Protein AF-A0A8T3U727-F1 (afdb_monomer_lite)

Radius of gyration: 11.15 Å; chains: 1; bounding box: 23×25×29 Å

pLDDT: mean 92.16, std 12.43, range [47.88, 98.44]

Foldseek 3Di:
DPPPPVVVVVVCQQPDPQFDWDDDPQWTWTDDQQWTFTAGPPPRDGPDIDGNDD

Structure (mmCIF, N/CA/C/O backbone):
data_AF-A0A8T3U727-F1
#
_entry.id   AF-A0A8T3U727-F1
#
loop_
_atom_site.group_PDB
_atom_site.id
_atom_site.type_symbol
_atom_site.label_atom_id
_atom_site.label_alt_id
_atom_site.label_comp_id
_atom_site.label_asym_id
_atom_site.label_entity_id
_atom_site.label_seq_id
_atom_site.pdbx_PDB_ins_code
_atom_site.Cartn_x
_atom_site.Cartn_y
_atom_site.Cartn_z
_atom_site.occupancy
_atom_site.B_iso_or_equiv
_atom_site.auth_seq_id
_atom_site.auth_comp_id
_atom_site.auth_asym_id
_atom_site.auth_atom_id
_atom_site.pdbx_PDB_model_num
ATOM 1 N N . MET A 1 1 ? -10.105 -15.564 -17.489 1.00 49.62 1 MET A N 1
ATOM 2 C CA . MET A 1 1 ? -9.786 -14.451 -16.577 1.00 49.62 1 MET A CA 1
ATOM 3 C C . MET A 1 1 ? -8.810 -13.580 -17.323 1.00 49.62 1 MET A C 1
ATOM 5 O O . MET A 1 1 ? -7.646 -13.941 -17.435 1.00 49.62 1 MET A O 1
ATOM 9 N N . GLU A 1 2 ? -9.329 -12.551 -17.982 1.00 52.72 2 GLU A N 1
ATOM 10 C CA . GLU A 1 2 ? -8.482 -11.534 -18.599 1.00 52.72 2 GLU A CA 1
ATOM 11 C C . GLU A 1 2 ? -7.703 -10.824 -17.496 1.00 52.72 2 GLU A C 1
ATOM 13 O O . GLU A 1 2 ? -8.179 -10.735 -16.366 1.00 52.72 2 GLU A O 1
ATOM 18 N N . ASN A 1 3 ? -6.485 -10.411 -17.832 1.00 61.28 3 ASN A N 1
ATOM 19 C CA . ASN A 1 3 ? -5.509 -9.788 -16.951 1.00 61.28 3 ASN A CA 1
ATOM 20 C C . ASN A 1 3 ? -6.130 -8.601 -16.204 1.00 61.28 3 ASN A C 1
ATOM 22 O O . ASN A 1 3 ? -6.096 -7.477 -16.702 1.00 61.28 3 ASN A O 1
ATOM 26 N N . GLU A 1 4 ? -6.709 -8.839 -15.026 1.00 69.69 4 GLU A N 1
ATOM 27 C CA . GLU A 1 4 ? -7.066 -7.751 -14.129 1.00 69.69 4 GLU A CA 1
ATOM 28 C C . GLU A 1 4 ? -5.778 -6.980 -13.869 1.00 69.69 4 GLU A C 1
ATOM 30 O O . GLU A 1 4 ? -4.801 -7.532 -13.354 1.00 69.69 4 GLU A O 1
ATOM 35 N N . ASP A 1 5 ? -5.744 -5.726 -14.320 1.00 89.12 5 ASP A N 1
ATOM 36 C CA . ASP A 1 5 ? -4.616 -4.846 -14.072 1.00 89.12 5 ASP A CA 1
ATOM 37 C C . ASP A 1 5 ? -4.494 -4.701 -12.553 1.00 89.12 5 ASP A C 1
ATOM 39 O O . ASP A 1 5 ? -5.278 -4.012 -11.896 1.00 89.12 5 ASP A O 1
ATOM 43 N N . ILE A 1 6 ? -3.518 -5.413 -11.990 1.00 88.62 6 ILE A N 1
ATOM 44 C CA . ILE A 1 6 ? -3.280 -5.479 -10.551 1.00 88.62 6 ILE A CA 1
ATOM 45 C C . ILE A 1 6 ? -3.035 -4.088 -9.958 1.00 88.62 6 ILE A C 1
ATOM 47 O O . ILE A 1 6 ? -3.354 -3.844 -8.793 1.00 88.62 6 ILE A O 1
ATOM 51 N N . VAL A 1 7 ? -2.499 -3.159 -10.755 1.00 91.88 7 VAL A N 1
ATOM 52 C CA . VAL A 1 7 ? -2.263 -1.781 -10.335 1.00 91.88 7 VAL A CA 1
ATOM 53 C C . VAL A 1 7 ? -3.588 -1.037 -10.288 1.00 91.88 7 VAL A C 1
ATOM 55 O O . VAL A 1 7 ? -3.845 -0.313 -9.327 1.00 91.88 7 VAL A O 1
ATOM 58 N N . GLU A 1 8 ? -4.454 -1.244 -11.277 1.00 95.00 8 GLU A N 1
ATOM 59 C CA . GLU A 1 8 ? -5.797 -0.666 -11.288 1.00 95.00 8 GLU A CA 1
ATOM 60 C C . GLU A 1 8 ? -6.659 -1.192 -10.133 1.00 95.00 8 GLU A C 1
ATOM 62 O O . GLU A 1 8 ? -7.362 -0.419 -9.481 1.00 95.00 8 GLU A O 1
ATOM 67 N N . PHE A 1 9 ? -6.543 -2.480 -9.798 1.00 93.88 9 PHE A N 1
ATOM 68 C CA . PHE A 1 9 ? -7.150 -3.041 -8.591 1.00 93.88 9 PHE A CA 1
ATOM 69 C C . PHE A 1 9 ? -6.656 -2.324 -7.327 1.00 93.88 9 PHE A C 1
ATOM 71 O O . PHE A 1 9 ? -7.464 -1.847 -6.529 1.00 93.88 9 PHE A O 1
ATOM 78 N N . CYS A 1 10 ? -5.337 -2.165 -7.168 1.00 95.75 10 CYS A N 1
ATOM 79 C CA . CYS A 1 10 ? -4.770 -1.460 -6.019 1.00 95.75 10 CYS A CA 1
ATOM 80 C C . CYS A 1 10 ? -5.263 -0.007 -5.929 1.00 95.75 10 CYS A C 1
ATOM 82 O O . CYS A 1 10 ? -5.640 0.448 -4.850 1.00 95.75 10 CYS A O 1
ATOM 84 N N . LYS A 1 11 ? -5.310 0.719 -7.054 1.00 95.75 11 LYS A N 1
ATOM 85 C CA . LYS A 1 11 ? -5.801 2.106 -7.104 1.00 95.75 11 LYS A CA 1
ATOM 86 C C . LYS A 1 11 ? -7.252 2.225 -6.660 1.00 95.75 11 LYS A C 1
ATOM 88 O O . LYS A 1 11 ? -7.568 3.168 -5.938 1.00 95.75 11 LYS A O 1
ATOM 93 N N . LYS A 1 12 ? -8.118 1.286 -7.058 1.00 96.31 12 LYS A N 1
ATOM 94 C CA . LYS A 1 12 ? -9.526 1.262 -6.630 1.00 96.31 12 LYS A CA 1
ATOM 95 C C . LYS A 1 12 ? -9.644 1.133 -5.117 1.00 96.31 12 LYS A C 1
ATOM 97 O O . LYS A 1 12 ? -10.401 1.885 -4.519 1.00 96.31 12 LYS A O 1
ATOM 102 N N . ILE A 1 13 ? -8.851 0.251 -4.507 1.00 96.00 13 ILE A N 1
ATOM 103 C CA . ILE A 1 13 ? -8.811 0.091 -3.049 1.00 96.00 13 ILE A CA 1
ATOM 104 C C . ILE A 1 13 ? -8.320 1.375 -2.369 1.00 96.00 13 ILE A C 1
ATOM 106 O O . ILE A 1 13 ? -8.997 1.884 -1.486 1.00 96.00 13 ILE A O 1
ATOM 110 N N . ILE A 1 14 ? -7.185 1.933 -2.807 1.00 97.06 14 ILE A N 1
ATOM 111 C CA . ILE A 1 14 ? -6.584 3.141 -2.204 1.00 97.06 14 ILE A CA 1
ATOM 112 C C . ILE A 1 14 ? -7.504 4.366 -2.339 1.00 97.06 14 ILE A C 1
ATOM 114 O O . ILE A 1 14 ? -7.501 5.238 -1.474 1.00 97.06 14 ILE A O 1
ATOM 118 N N . SER A 1 15 ? -8.275 4.441 -3.428 1.00 97.38 15 SER A N 1
ATOM 119 C CA . SER A 1 15 ? -9.177 5.564 -3.719 1.00 97.38 15 SER A CA 1
ATOM 120 C C . SER A 1 15 ? -10.573 5.395 -3.114 1.00 97.38 15 SER A C 1
ATOM 122 O O . SER A 1 15 ? -11.393 6.308 -3.226 1.00 97.38 15 SER A O 1
ATOM 124 N N . ASP A 1 16 ? -10.880 4.244 -2.507 1.00 98.00 16 ASP A N 1
ATOM 125 C CA . ASP A 1 16 ? -12.169 4.027 -1.857 1.00 98.00 16 ASP A CA 1
ATOM 126 C C . ASP A 1 16 ? -12.287 4.929 -0.623 1.00 98.00 16 ASP A C 1
ATOM 128 O O . ASP A 1 16 ? -11.392 4.999 0.217 1.00 98.00 16 ASP A O 1
ATOM 132 N N . LYS A 1 17 ? -13.425 5.607 -0.481 1.00 97.31 17 LYS A N 1
ATOM 133 C CA . LYS A 1 17 ? -13.701 6.508 0.649 1.00 97.31 17 LYS A CA 1
ATOM 134 C C . LYS A 1 17 ? -13.681 5.814 2.017 1.00 97.31 17 LYS A C 1
ATOM 136 O O . LYS A 1 17 ? -13.535 6.487 3.031 1.00 97.31 17 LYS A O 1
ATOM 141 N N . ASN A 1 18 ? -13.890 4.499 2.046 1.00 97.69 18 ASN A N 1
ATOM 142 C CA . ASN A 1 18 ? -13.866 3.685 3.256 1.00 97.69 18 ASN A CA 1
ATOM 143 C C . ASN A 1 18 ? -12.483 3.068 3.502 1.00 97.69 18 ASN A C 1
ATOM 145 O O . ASN A 1 18 ? -12.305 2.375 4.50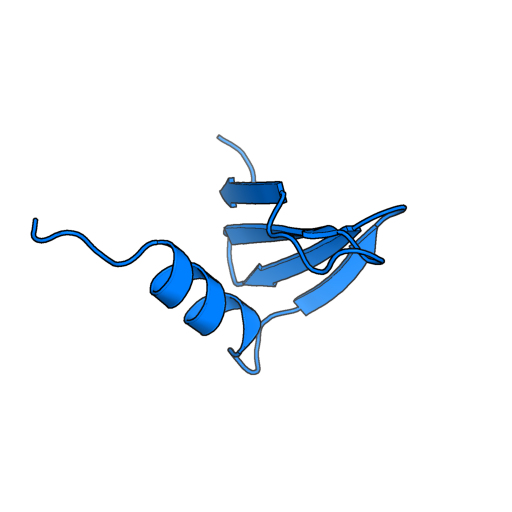2 1.00 97.69 18 ASN A O 1
ATOM 149 N N . CYS A 1 19 ? -11.517 3.284 2.602 1.00 97.81 19 CYS A N 1
ATOM 150 C CA . CYS A 1 19 ? -10.154 2.823 2.798 1.00 97.81 19 CYS A CA 1
ATOM 151 C C . CYS A 1 19 ? -9.544 3.558 3.992 1.00 97.81 19 CYS A C 1
ATOM 153 O O . CYS A 1 19 ? -9.363 4.777 3.978 1.00 97.81 19 CYS A O 1
ATOM 155 N N . ASN A 1 20 ? -9.190 2.807 5.028 1.00 98.00 20 ASN A N 1
ATOM 156 C CA . ASN A 1 20 ? -8.459 3.331 6.164 1.00 98.00 20 ASN A CA 1
ATOM 157 C C . ASN A 1 20 ? -6.989 3.494 5.770 1.00 98.00 20 ASN A C 1
ATOM 159 O O . ASN A 1 20 ? -6.308 2.514 5.466 1.00 98.00 20 ASN A O 1
ATOM 163 N N . ILE A 1 21 ? -6.499 4.733 5.758 1.00 97.75 21 ILE A N 1
ATOM 164 C CA . ILE A 1 21 ? -5.114 5.045 5.401 1.00 97.75 21 ILE A CA 1
ATOM 165 C C . ILE A 1 21 ? -4.383 5.512 6.651 1.00 97.75 21 ILE A C 1
ATOM 167 O O . ILE A 1 21 ? -4.690 6.558 7.220 1.00 97.75 21 ILE A O 1
ATOM 171 N N . TYR A 1 22 ? -3.379 4.745 7.062 1.00 98.06 22 TYR A N 1
ATOM 172 C CA . TYR A 1 22 ? -2.557 5.049 8.226 1.00 98.06 22 TYR A CA 1
ATOM 173 C C . TYR A 1 22 ? -1.083 4.791 7.933 1.00 98.06 22 TYR A C 1
ATOM 175 O O . TYR A 1 22 ? -0.722 4.059 7.013 1.00 98.06 22 TYR A O 1
ATOM 183 N N . ARG A 1 23 ? -0.198 5.418 8.707 1.00 97.44 23 ARG A N 1
ATOM 184 C CA . ARG A 1 23 ? 1.243 5.211 8.565 1.00 97.44 23 ARG A CA 1
ATOM 185 C C . ARG A 1 23 ? 1.723 4.135 9.530 1.00 97.44 23 ARG A C 1
ATOM 187 O O . ARG A 1 23 ? 1.526 4.252 10.734 1.00 97.44 23 ARG A O 1
ATOM 194 N N . GLU A 1 24 ? 2.448 3.155 9.006 1.00 96.62 24 GLU A N 1
ATOM 195 C CA . GLU A 1 24 ? 3.155 2.132 9.772 1.00 96.62 24 GLU A CA 1
ATOM 196 C C . GLU A 1 24 ? 4.645 2.165 9.396 1.00 96.62 24 GLU A C 1
ATOM 198 O O . GLU A 1 24 ? 5.088 1.649 8.363 1.00 96.62 24 GLU A O 1
ATOM 203 N N . GLY A 1 25 ? 5.443 2.842 10.225 1.00 96.56 25 GLY A N 1
ATOM 204 C CA . GLY A 1 25 ? 6.879 3.005 10.005 1.00 96.56 25 GLY A CA 1
ATOM 205 C C . GLY A 1 25 ? 7.206 3.671 8.661 1.00 96.56 25 GLY A C 1
ATOM 206 O O . GLY A 1 25 ? 6.958 4.866 8.460 1.00 96.56 25 GLY A O 1
ATOM 207 N N . LYS A 1 26 ? 7.803 2.892 7.747 1.00 97.25 26 LYS A N 1
ATOM 208 C CA . LYS A 1 26 ? 8.224 3.337 6.406 1.00 97.25 26 LYS A CA 1
ATOM 209 C C . LYS A 1 26 ? 7.147 3.192 5.324 1.00 97.25 26 LYS A C 1
ATOM 211 O O . LYS A 1 26 ? 7.441 3.486 4.166 1.00 97.25 26 LYS A O 1
ATOM 216 N N . ASN A 1 27 ? 5.938 2.749 5.681 1.00 98.06 27 ASN A N 1
ATOM 217 C CA . ASN A 1 27 ? 4.852 2.526 4.732 1.00 98.06 27 ASN A CA 1
ATOM 218 C C . ASN A 1 27 ? 3.572 3.278 5.120 1.00 98.06 27 ASN A C 1
ATOM 220 O O . ASN A 1 27 ? 3.240 3.398 6.297 1.00 98.06 27 ASN A O 1
ATOM 224 N N . TRP A 1 28 ? 2.838 3.735 4.114 1.00 98.19 28 TRP A N 1
ATOM 225 C CA . TRP A 1 28 ? 1.399 3.928 4.184 1.00 98.19 28 TRP A CA 1
ATOM 226 C C . TRP A 1 28 ? 0.728 2.563 4.053 1.00 98.19 28 TRP A C 1
ATOM 228 O O . TRP A 1 28 ? 1.017 1.816 3.118 1.00 98.19 28 TRP A O 1
ATOM 238 N N . CYS A 1 29 ? -0.134 2.231 5.001 1.00 97.69 29 CYS A N 1
ATOM 239 C CA . CYS A 1 29 ? -1.018 1.082 4.949 1.00 97.69 29 CYS A CA 1
ATOM 240 C C . CYS A 1 29 ? -2.400 1.578 4.533 1.00 97.69 29 CYS A C 1
ATOM 242 O O . CYS A 1 29 ? -3.005 2.386 5.233 1.00 97.69 29 CYS A O 1
ATOM 244 N N . CYS A 1 30 ? -2.856 1.108 3.377 1.00 98.19 30 CYS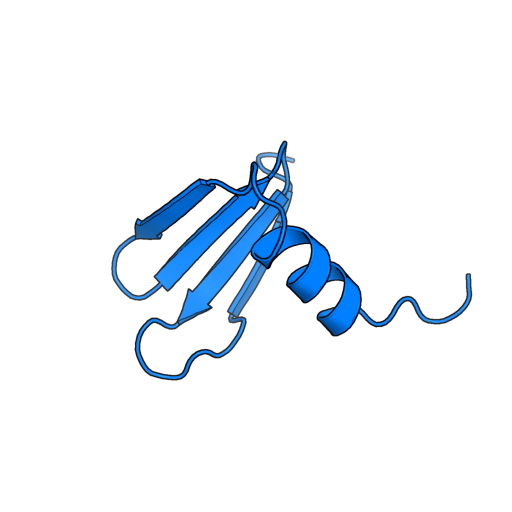 A N 1
ATOM 245 C CA . CYS A 1 30 ? -4.188 1.341 2.844 1.00 98.19 30 CYS A CA 1
ATOM 246 C C . CYS A 1 30 ? -4.988 0.058 3.050 1.00 98.19 30 CYS A C 1
ATOM 248 O O . CYS A 1 30 ? -4.664 -0.975 2.458 1.00 98.19 30 CYS A O 1
ATOM 250 N N . GLU A 1 31 ? -5.976 0.114 3.931 1.00 97.69 31 GLU A N 1
ATOM 251 C CA . GLU A 1 31 ? -6.770 -1.033 4.339 1.00 97.69 31 GLU A CA 1
ATOM 252 C C . GLU A 1 31 ? -8.237 -0.857 3.948 1.00 97.69 31 GLU A C 1
ATOM 254 O O . GLU A 1 31 ? -8.879 0.112 4.349 1.00 97.69 31 GLU A O 1
ATOM 259 N N . LEU A 1 32 ? -8.781 -1.828 3.217 1.00 97.81 32 LEU A N 1
ATOM 260 C CA . LEU A 1 32 ? -10.206 -1.908 2.907 1.00 97.81 32 LEU A CA 1
ATOM 261 C C . LEU A 1 32 ? -10.667 -3.35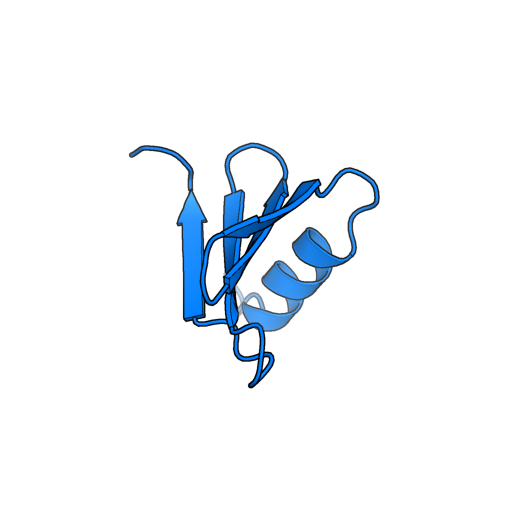6 3.062 1.00 97.81 32 LEU A C 1
ATOM 263 O O . LEU A 1 32 ? -10.185 -4.242 2.353 1.00 97.81 32 LEU A O 1
ATOM 267 N N . ASN A 1 33 ? -11.623 -3.587 3.964 1.00 94.62 33 ASN A N 1
ATOM 268 C CA . ASN A 1 33 ? -12.031 -4.930 4.385 1.00 94.62 33 ASN A CA 1
ATOM 269 C C . ASN A 1 33 ? -10.800 -5.740 4.839 1.00 94.62 33 ASN A C 1
ATOM 271 O O . ASN A 1 33 ? -9.996 -5.251 5.629 1.00 94.62 33 ASN A O 1
ATOM 275 N N . ASP A 1 34 ? -10.612 -6.944 4.302 1.00 95.19 34 ASP A N 1
ATOM 276 C CA . ASP A 1 34 ? -9.451 -7.772 4.605 1.00 95.19 34 ASP A CA 1
ATOM 277 C C . ASP A 1 34 ? -8.246 -7.467 3.709 1.00 95.19 34 ASP A C 1
ATOM 279 O O . ASP A 1 34 ? -7.262 -8.176 3.789 1.00 95.19 34 ASP A O 1
ATOM 283 N N . ILE A 1 35 ? -8.252 -6.456 2.838 1.00 96.69 35 ILE A N 1
ATOM 284 C CA . ILE A 1 35 ? -7.110 -6.176 1.951 1.00 96.69 35 ILE A CA 1
ATOM 285 C C . ILE A 1 35 ? -6.215 -5.105 2.574 1.00 96.69 35 ILE A C 1
ATOM 287 O O . ILE A 1 35 ? -6.688 -4.026 2.919 1.00 96.69 35 ILE A O 1
ATOM 291 N N . ILE A 1 36 ? -4.908 -5.370 2.644 1.00 97.56 36 ILE A N 1
ATOM 292 C CA . ILE A 1 36 ? -3.871 -4.391 2.984 1.00 97.56 36 ILE A CA 1
ATOM 293 C C . ILE A 1 36 ? -2.962 -4.167 1.779 1.00 97.56 36 ILE A C 1
ATOM 295 O O . ILE A 1 36 ? -2.307 -5.094 1.295 1.00 97.56 36 ILE A O 1
ATOM 299 N N . ILE A 1 37 ? -2.818 -2.903 1.386 1.00 98.00 37 ILE A N 1
ATOM 300 C CA . ILE A 1 37 ? -1.788 -2.434 0.459 1.00 98.00 37 ILE A CA 1
ATOM 301 C C . ILE A 1 37 ? -0.765 -1.609 1.244 1.00 98.00 37 ILE A C 1
ATOM 303 O O . ILE A 1 37 ? -1.127 -0.671 1.953 1.00 98.00 37 ILE A O 1
ATOM 307 N N . LYS A 1 38 ? 0.523 -1.946 1.127 1.00 98.06 38 LYS A N 1
ATOM 308 C CA . LYS A 1 38 ? 1.625 -1.179 1.724 1.00 98.06 38 LYS A CA 1
ATOM 309 C C . LYS A 1 38 ? 2.358 -0.382 0.656 1.00 98.06 38 LYS A C 1
ATOM 311 O O . LYS A 1 38 ? 2.932 -0.958 -0.268 1.00 98.06 38 LYS A O 1
ATOM 316 N N . ILE A 1 39 ? 2.409 0.933 0.821 1.00 98.44 39 ILE A N 1
ATOM 317 C CA . ILE A 1 39 ? 3.069 1.870 -0.091 1.00 98.44 39 ILE A CA 1
ATOM 318 C C . ILE A 1 39 ? 4.217 2.535 0.651 1.00 98.44 39 ILE A C 1
ATOM 320 O O . ILE A 1 39 ? 4.020 3.060 1.741 1.00 98.44 39 ILE A O 1
ATOM 324 N N . ASN A 1 40 ? 5.420 2.545 0.090 1.00 98.44 40 ASN A N 1
ATOM 325 C CA . ASN A 1 40 ? 6.534 3.235 0.729 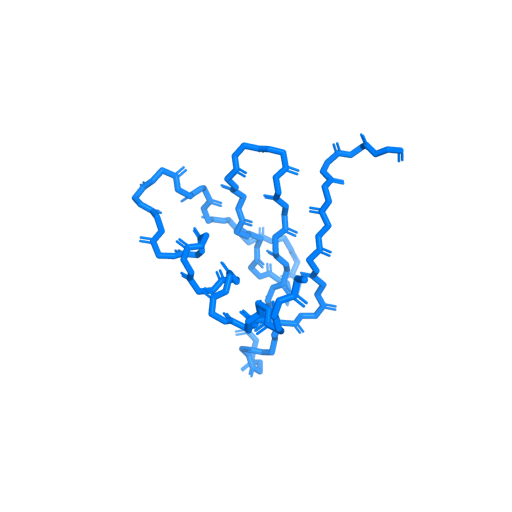1.00 98.44 40 ASN A CA 1
ATOM 326 C C . ASN A 1 40 ? 6.253 4.746 0.852 1.00 98.44 40 ASN A C 1
ATOM 328 O O . ASN A 1 40 ? 5.857 5.382 -0.121 1.00 98.44 40 ASN A O 1
ATOM 332 N N . VAL A 1 41 ? 6.504 5.330 2.029 1.00 98.00 41 VAL A N 1
ATOM 333 C CA . VAL A 1 41 ? 6.188 6.746 2.314 1.00 98.00 41 VAL A CA 1
ATOM 334 C C . VAL A 1 41 ? 6.998 7.724 1.457 1.00 98.00 41 VAL A C 1
ATOM 336 O O . VAL A 1 41 ? 6.513 8.812 1.166 1.00 98.00 41 VAL A O 1
ATOM 339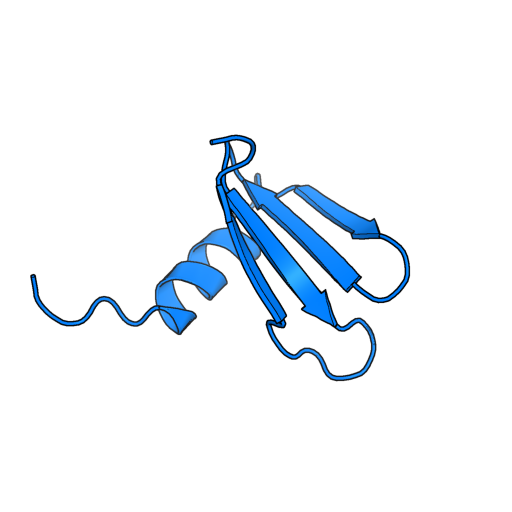 N N . PHE A 1 42 ? 8.220 7.361 1.061 1.00 97.56 42 PHE A N 1
ATOM 340 C CA . PHE A 1 42 ? 9.115 8.256 0.324 1.00 97.56 42 PHE A CA 1
ATOM 341 C C . PHE A 1 42 ? 9.046 8.041 -1.185 1.00 97.56 42 PHE A C 1
ATOM 343 O O . PHE A 1 42 ? 8.987 9.007 -1.938 1.00 97.56 42 PHE A O 1
ATOM 350 N N . SER A 1 43 ? 9.069 6.785 -1.634 1.00 97.88 43 SER A N 1
ATOM 351 C CA . SER A 1 43 ? 9.112 6.464 -3.063 1.00 97.88 43 SER A CA 1
ATOM 352 C C . SER A 1 43 ? 7.737 6.282 -3.700 1.00 97.88 43 SER A C 1
ATOM 354 O O . SER A 1 43 ? 7.664 6.162 -4.919 1.00 97.88 43 SER A O 1
ATOM 356 N N . TYR A 1 44 ? 6.661 6.228 -2.905 1.00 96.25 44 TYR A N 1
ATOM 357 C CA . TYR A 1 44 ? 5.291 5.957 -3.362 1.00 96.25 44 TYR A CA 1
ATOM 358 C C . TYR A 1 44 ? 5.136 4.637 -4.143 1.00 96.25 44 TYR A C 1
ATOM 360 O O . TYR A 1 44 ? 4.151 4.422 -4.845 1.00 96.25 44 TYR A O 1
ATOM 368 N N . ILE A 1 45 ? 6.095 3.718 -3.991 1.00 96.81 45 ILE A N 1
ATOM 369 C CA . ILE A 1 45 ? 6.050 2.379 -4.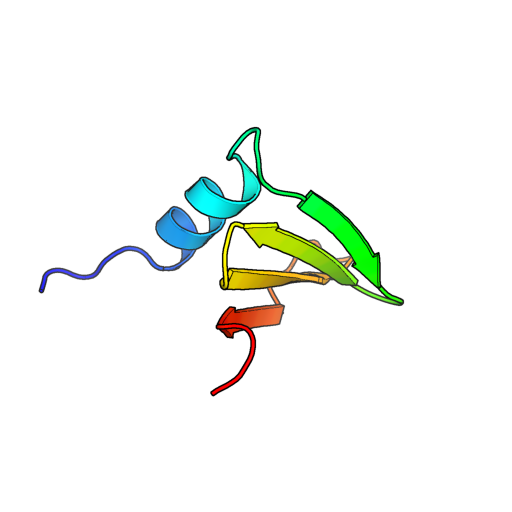584 1.00 96.81 45 ILE A CA 1
ATOM 370 C C . ILE A 1 45 ? 5.106 1.501 -3.764 1.00 96.81 45 ILE A C 1
ATOM 372 O O . ILE A 1 45 ? 5.258 1.405 -2.544 1.00 96.81 45 ILE A O 1
ATOM 376 N N . ILE A 1 46 ? 4.183 0.804 -4.431 1.00 97.25 46 ILE A N 1
ATOM 377 C CA . ILE A 1 46 ? 3.425 -0.300 -3.829 1.00 97.25 46 ILE A CA 1
ATOM 378 C C . ILE A 1 46 ? 4.407 -1.445 -3.557 1.00 97.25 46 ILE A C 1
ATOM 380 O O . ILE A 1 46 ? 4.946 -2.053 -4.476 1.00 97.25 46 ILE A O 1
ATOM 384 N N . THR A 1 47 ? 4.671 -1.708 -2.282 1.00 97.06 47 THR A N 1
ATOM 385 C CA . THR A 1 47 ? 5.645 -2.712 -1.823 1.00 97.06 47 THR A CA 1
ATOM 386 C C . THR A 1 47 ? 5.010 -4.062 -1.521 1.00 97.06 47 THR A C 1
ATOM 388 O O . THR A 1 47 ? 5.674 -5.087 -1.655 1.00 97.06 47 THR A O 1
ATOM 391 N N . SER A 1 48 ? 3.736 -4.085 -1.124 1.00 95.94 48 SER A N 1
ATOM 392 C CA . SER A 1 48 ? 2.966 -5.321 -0.988 1.00 95.94 48 SER A CA 1
ATOM 393 C C . SER A 1 48 ? 1.464 -5.071 -1.080 1.00 95.94 48 SER A C 1
ATOM 395 O O . SER A 1 48 ? 0.983 -3.985 -0.759 1.00 95.94 48 SER A O 1
ATOM 397 N N . ALA A 1 49 ? 0.729 -6.102 -1.489 1.00 96.38 49 ALA A N 1
ATOM 398 C CA . ALA A 1 49 ? -0.723 -6.192 -1.411 1.00 96.38 49 ALA A CA 1
ATOM 399 C C . ALA A 1 49 ? -1.079 -7.611 -0.943 1.00 96.38 49 ALA A C 1
ATOM 401 O O . ALA A 1 49 ? -0.574 -8.581 -1.506 1.00 96.38 49 ALA A O 1
ATOM 402 N N . HIS A 1 50 ? -1.862 -7.744 0.125 1.00 94.62 50 HIS A N 1
ATOM 403 C CA . HIS A 1 50 ? -2.207 -9.041 0.715 1.00 94.62 50 HIS A CA 1
ATOM 404 C C . HIS A 1 50 ? -3.526 -8.974 1.482 1.00 94.62 50 HIS A C 1
ATOM 406 O O . HIS A 1 50 ? -4.010 -7.891 1.801 1.00 94.62 50 HIS A O 1
ATOM 412 N N . ILE A 1 51 ? -4.088 -10.142 1.787 1.00 95.38 51 ILE A N 1
ATOM 413 C CA . ILE A 1 51 ? -5.276 -10.273 2.630 1.00 95.38 51 ILE A CA 1
ATOM 414 C C . ILE A 1 51 ? -4.828 -10.417 4.099 1.00 95.38 51 ILE A C 1
ATOM 416 O O . ILE A 1 51 ? -3.876 -11.150 4.377 1.00 95.38 51 ILE A O 1
ATOM 420 N N . LYS A 1 52 ? -5.483 -9.719 5.034 1.00 87.19 52 LYS A N 1
ATOM 421 C CA . LYS A 1 52 ? -5.351 -9.866 6.484 1.00 87.19 52 LYS A CA 1
ATOM 422 C C . LYS A 1 52 ? -5.660 -11.308 6.841 1.00 87.19 52 LYS A C 1
ATOM 424 O O . LYS A 1 52 ? -6.795 -11.743 6.721 1.00 87.19 52 LYS A O 1
ATOM 429 N N . ASN A 1 53 ? -4.633 -12.011 7.301 1.00 71.44 53 ASN A N 1
ATOM 430 C CA . ASN A 1 53 ? -4.698 -13.384 7.782 1.00 71.44 53 ASN A CA 1
ATOM 431 C C . ASN A 1 53 ? -5.302 -14.373 6.774 1.00 71.44 53 ASN A C 1
ATOM 433 O O . ASN A 1 53 ? -6.498 -14.663 6.761 1.00 71.44 53 ASN A O 1
ATOM 437 N N . LYS A 1 54 ? -4.401 -14.999 6.022 1.00 47.88 54 LYS A N 1
ATOM 438 C CA . LYS A 1 54 ? -4.455 -16.447 5.853 1.00 47.88 54 LYS A CA 1
ATOM 439 C C . LYS A 1 54 ? -3.308 -17.059 6.643 1.00 47.88 54 LYS A C 1
ATOM 441 O O . LYS A 1 54 ? -2.236 -16.412 6.662 1.00 47.88 54 LYS A O 1
#

Sequence (54 aa):
MENEDIVEFCKKIISDKNCNIYREGKNWCCELNDIIIKINVFSYIITSAHIKNK

Secondary structure (DSSP, 8-state):
-----HHHHHHHHHT-TT-EEEEETTEEEEEETTEEEEEETTT--EEEEEES--